Protein AF-A0A7Z7N588-F1 (afdb_monomer)

Secondary structure (DSSP, 8-state):
--------------------S--HHHHHHHHHHHHHHHHHHHHHHHTTTT--HHHHHHHHHHHHHHHHHHHHHHHHHHHHHHHHHS---S-HHHHHHHHHHHHHHHHHHHHHHHHHHHHHHHH---HHHHHHHHHHHHHHHHHHHHHHSEE-TTS-EE---

pLDDT: mean 78.63, std 20.34, range [32.97, 96.94]

Organism: NCBI:txid1777142

Mean predicted aligned error: 10.15 Å

Solvent-accessible surface area (backbone atoms only — not comparable to full-atom values): 9331 Å² total; per-residue (Å²): 142,80,86,88,79,85,87,71,76,88,72,77,73,74,73,78,69,61,62,63,62,59,56,62,68,58,54,55,47,50,54,51,49,53,53,50,52,53,54,50,49,55,52,48,62,76,37,65,92,74,62,52,72,65,46,52,50,46,48,55,53,44,51,53,39,52,51,51,42,49,50,46,51,52,53,51,49,54,51,52,50,54,56,40,70,47,90,68,90,60,64,64,69,57,56,51,50,52,51,51,51,49,26,51,56,46,23,53,54,32,50,51,38,51,53,51,46,54,54,46,45,72,71,37,77,54,66,70,59,37,56,53,49,51,54,49,52,54,52,52,47,52,52,31,52,56,43,55,24,51,52,41,87,82,78,53,72,49,80,79,128

Foldseek 3Di:
DDDDDDPDDPPPPPVPQPLQFDLVVLVVLLVVLVVLVVVLVVVVVVCVVPDDPQLVVLVVVLVVLSVLLSVLSVVLSVLSVVVSPDPDPDDPVVVVVVSQVSLVVSLVSLVVSLVSLVVSLVRRPDPVSSVSSVVSSVSSVVSSQVSNFDGGPVRDTDHDD

Structure (mmCIF, N/CA/C/O backbone):
data_AF-A0A7Z7N588-F1
#
_entry.id   AF-A0A7Z7N588-F1
#
loop_
_atom_site.group_PDB
_atom_site.id
_atom_site.type_symbol
_atom_site.label_atom_id
_atom_site.label_alt_id
_atom_site.label_comp_id
_atom_site.label_asym_id
_atom_site.label_entity_id
_atom_site.label_seq_id
_atom_site.pdbx_PDB_ins_code
_atom_site.Cartn_x
_atom_site.Cartn_y
_atom_site.Cartn_z
_atom_site.occupancy
_atom_site.B_iso_or_equiv
_atom_site.auth_seq_id
_atom_site.auth_comp_id
_atom_site.auth_asym_id
_atom_site.auth_atom_id
_atom_site.pdbx_PDB_model_num
ATOM 1 N N . MET A 1 1 ? 11.880 14.451 66.969 1.00 37.47 1 MET A N 1
ATOM 2 C CA . MET A 1 1 ? 12.564 13.918 65.763 1.00 37.47 1 MET A CA 1
ATOM 3 C C . MET A 1 1 ? 12.244 12.426 65.714 1.00 37.47 1 MET A C 1
ATOM 5 O O . MET A 1 1 ? 12.555 11.777 66.693 1.00 37.47 1 MET A O 1
ATOM 9 N N . LYS A 1 2 ? 11.552 11.801 64.755 1.00 34.88 2 LYS A N 1
ATOM 10 C CA . LYS A 1 2 ? 11.178 12.054 63.348 1.00 34.88 2 LYS A CA 1
ATOM 11 C C . LYS A 1 2 ? 9.708 11.590 63.182 1.00 34.88 2 LYS A C 1
ATOM 13 O O . LYS A 1 2 ? 9.342 10.570 63.745 1.00 34.88 2 LYS A O 1
ATOM 18 N N . ILE A 1 3 ? 8.786 12.465 62.782 1.00 33.94 3 ILE A N 1
ATOM 19 C CA . ILE A 1 3 ? 8.133 12.559 61.456 1.00 33.94 3 ILE A CA 1
ATOM 20 C C . ILE A 1 3 ? 7.595 11.226 60.894 1.00 33.94 3 ILE A C 1
ATOM 22 O O . ILE A 1 3 ? 8.341 10.303 60.588 1.00 33.94 3 ILE A O 1
ATOM 26 N N . LYS A 1 4 ? 6.262 11.227 60.755 1.00 41.50 4 LYS A N 1
ATOM 27 C CA . LYS A 1 4 ? 5.333 10.273 60.137 1.00 41.50 4 LYS A CA 1
ATOM 28 C C . LYS A 1 4 ? 5.733 9.892 58.709 1.00 41.50 4 LYS A C 1
ATOM 30 O O . LYS A 1 4 ? 6.059 10.795 57.948 1.00 41.50 4 LYS A O 1
ATOM 35 N N . THR A 1 5 ? 5.464 8.655 58.285 1.00 37.94 5 THR A N 1
ATOM 36 C CA . THR A 1 5 ? 4.656 8.422 57.069 1.00 37.94 5 THR A CA 1
ATOM 37 C C . THR A 1 5 ? 4.062 7.013 57.081 1.00 37.94 5 THR A C 1
ATOM 39 O O . THR A 1 5 ? 4.772 6.016 57.016 1.00 37.94 5 THR A O 1
ATOM 42 N N . VAL A 1 6 ? 2.736 6.950 57.182 1.00 42.62 6 VAL A N 1
ATOM 43 C CA . VAL A 1 6 ? 1.929 5.787 56.809 1.00 42.62 6 VAL A CA 1
ATOM 44 C C . VAL A 1 6 ? 1.949 5.751 55.282 1.00 42.62 6 VAL A C 1
ATOM 46 O O . VAL A 1 6 ? 1.362 6.628 54.652 1.00 42.62 6 VAL A O 1
ATOM 49 N N . ALA A 1 7 ? 2.659 4.796 54.682 1.00 39.31 7 ALA A N 1
ATOM 50 C CA . ALA A 1 7 ? 2.566 4.540 53.248 1.00 39.31 7 ALA A CA 1
ATOM 51 C C . ALA A 1 7 ? 1.304 3.705 53.002 1.00 39.31 7 ALA A C 1
ATOM 53 O O . ALA A 1 7 ? 1.305 2.477 53.052 1.00 39.31 7 ALA A O 1
ATOM 54 N N . ALA A 1 8 ? 0.202 4.434 52.862 1.00 35.84 8 ALA A N 1
ATOM 55 C CA . ALA A 1 8 ? -1.095 3.938 52.463 1.00 35.84 8 ALA A CA 1
ATOM 56 C C . ALA A 1 8 ? -1.070 3.434 51.012 1.00 35.84 8 ALA A C 1
ATOM 58 O O . ALA A 1 8 ? -0.384 3.997 50.164 1.00 35.84 8 ALA A O 1
ATOM 59 N N . PHE A 1 9 ? -1.902 2.419 50.763 1.00 32.97 9 PHE A N 1
ATOM 60 C CA . PHE A 1 9 ? -2.479 2.069 49.467 1.00 32.97 9 PHE A CA 1
ATOM 61 C C . PHE A 1 9 ? -1.483 1.830 48.319 1.00 32.97 9 PHE A C 1
ATOM 63 O O . PHE A 1 9 ? -1.244 2.679 47.465 1.00 32.97 9 PHE A O 1
ATOM 70 N N . LEU A 1 10 ? -1.038 0.575 48.208 1.00 33.84 10 LEU A N 1
ATOM 71 C CA . LEU A 1 10 ? -0.858 -0.046 46.896 1.00 33.84 10 LEU A CA 1
ATOM 72 C C . LEU A 1 10 ? -2.228 -0.055 46.209 1.00 33.84 10 LEU A C 1
ATOM 74 O O . LEU A 1 10 ? -2.996 -1.010 46.325 1.00 33.84 10 LEU A O 1
ATOM 78 N N . VAL A 1 11 ? -2.558 1.041 45.527 1.00 38.09 11 VAL A N 1
ATOM 79 C CA . VAL A 1 11 ? -3.576 1.008 44.487 1.00 38.09 11 VAL A CA 1
ATOM 80 C C . VAL A 1 11 ? -2.997 0.109 43.403 1.00 38.09 11 VAL A C 1
ATOM 82 O O . VAL A 1 11 ? -2.183 0.529 42.584 1.00 38.09 11 VAL A O 1
ATOM 85 N N . PHE A 1 12 ? -3.388 -1.163 43.438 1.00 37.91 12 PHE A N 1
ATOM 86 C CA . PHE A 1 12 ? -3.448 -1.982 42.242 1.00 37.91 12 PHE A CA 1
ATOM 87 C C . PHE A 1 12 ? -4.405 -1.257 41.291 1.00 37.91 12 PHE A C 1
ATOM 89 O O . PHE A 1 12 ? -5.603 -1.534 41.256 1.00 37.91 12 PHE A O 1
ATOM 96 N N . PHE A 1 13 ? -3.882 -0.306 40.519 1.00 37.19 13 PHE A N 1
ATOM 97 C CA . PHE A 1 13 ? -4.475 0.024 39.238 1.00 37.19 13 PHE A CA 1
ATOM 98 C C . PHE A 1 13 ? -4.254 -1.222 38.388 1.00 37.19 13 PHE A C 1
ATOM 100 O O . PHE A 1 13 ? -3.276 -1.351 37.657 1.00 37.19 13 PHE A O 1
ATOM 107 N N . SER A 1 14 ? -5.152 -2.192 38.557 1.00 35.47 14 SER A N 1
ATOM 108 C CA . SER A 1 14 ? -5.503 -3.080 37.468 1.00 35.47 14 SER A CA 1
ATOM 109 C C . SER A 1 14 ? -6.022 -2.148 36.386 1.00 35.47 14 SER A C 1
ATOM 111 O O . SER A 1 14 ? -7.181 -1.741 36.374 1.00 35.47 14 SER A O 1
ATOM 113 N N . THR A 1 15 ? -5.105 -1.697 35.538 1.00 37.25 15 THR A N 1
ATOM 114 C CA . THR A 1 15 ? -5.449 -1.052 34.294 1.00 37.25 15 THR A CA 1
ATOM 115 C C . THR A 1 15 ? -6.177 -2.127 33.500 1.00 37.25 15 THR A C 1
ATOM 117 O O . THR A 1 15 ? -5.592 -2.929 32.775 1.00 37.25 15 THR A O 1
ATOM 120 N N . ASN A 1 16 ? -7.495 -2.187 33.678 1.00 37.50 16 ASN A N 1
ATOM 121 C CA . ASN A 1 16 ? -8.391 -2.726 32.676 1.00 37.50 16 ASN A CA 1
ATOM 122 C C . ASN A 1 16 ? -8.282 -1.771 31.484 1.00 37.50 16 ASN A C 1
ATOM 124 O O . ASN A 1 16 ? -9.172 -0.969 31.230 1.00 37.50 16 ASN A O 1
ATOM 128 N N . VAL A 1 17 ? -7.128 -1.793 30.810 1.00 43.56 17 VAL A N 1
ATOM 129 C CA . VAL A 1 17 ? -6.934 -1.123 29.537 1.00 43.56 17 VAL A CA 1
ATOM 130 C C . VAL A 1 17 ? -7.880 -1.853 28.606 1.00 43.56 17 VAL A C 1
ATOM 132 O O . VAL A 1 17 ? -7.658 -3.011 28.240 1.00 43.56 17 VAL A O 1
ATOM 135 N N . PHE A 1 18 ? -8.982 -1.193 28.280 1.00 48.31 18 PHE A N 1
ATOM 136 C CA . PHE A 1 18 ? -9.883 -1.575 27.211 1.00 48.31 18 PHE A CA 1
ATOM 137 C C . PHE A 1 18 ? -9.157 -1.394 25.868 1.00 48.31 18 PHE A C 1
ATOM 139 O O . PHE A 1 18 ? -9.549 -0.587 25.040 1.00 48.31 18 PHE A O 1
ATOM 146 N N . ALA A 1 19 ? -8.074 -2.144 25.644 1.00 53.53 19 ALA A N 1
ATOM 147 C CA . ALA A 1 19 ? -7.505 -2.319 24.319 1.00 53.53 19 ALA A CA 1
ATOM 148 C C . ALA A 1 19 ? -8.464 -3.238 23.553 1.00 53.53 19 ALA A C 1
ATOM 150 O O . ALA A 1 19 ? -8.337 -4.466 23.572 1.00 53.53 19 ALA A O 1
ATOM 151 N N . GLU A 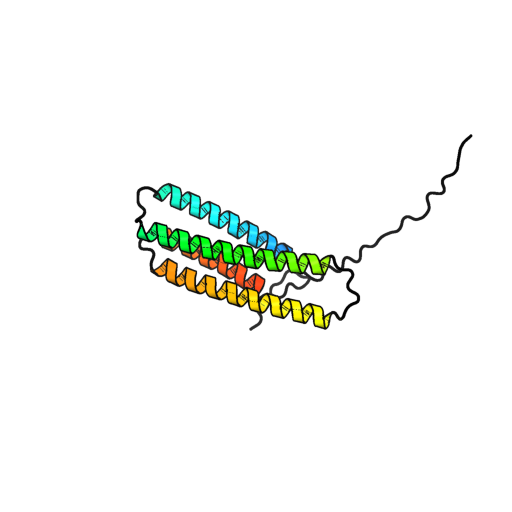1 20 ? -9.518 -2.643 22.996 1.00 67.62 20 GLU A N 1
ATOM 152 C CA . GLU A 1 20 ? -10.488 -3.340 22.152 1.00 67.62 20 GLU A CA 1
ATOM 153 C C . GLU A 1 20 ? -9.887 -3.620 20.768 1.00 67.62 20 GLU A C 1
ATOM 155 O O . GLU A 1 20 ? -10.216 -4.632 20.150 1.00 67.62 20 GLU A O 1
ATOM 160 N N . TYR A 1 21 ? -8.928 -2.792 20.335 1.00 72.75 21 TYR A N 1
ATOM 161 C CA . TYR A 1 21 ? -8.269 -2.911 19.039 1.00 72.75 21 TYR A CA 1
ATOM 162 C C . TYR A 1 21 ? -6.808 -3.340 19.165 1.00 72.75 21 TYR A C 1
ATOM 164 O O . TYR A 1 21 ? -5.990 -2.630 19.759 1.00 72.75 21 TYR A O 1
ATOM 172 N N . ASP A 1 22 ? -6.474 -4.474 18.546 1.00 78.56 22 ASP A N 1
ATOM 173 C CA . ASP A 1 22 ? -5.089 -4.884 18.319 1.00 78.56 22 ASP A CA 1
ATOM 174 C C . ASP A 1 22 ? -4.499 -4.108 17.132 1.00 78.56 22 ASP A C 1
ATOM 176 O O . ASP A 1 22 ? -4.863 -4.327 15.979 1.00 78.56 22 ASP A O 1
ATOM 180 N N . ILE A 1 23 ? -3.597 -3.174 17.431 1.00 85.00 23 ILE A N 1
ATOM 181 C CA . ILE A 1 23 ? -2.917 -2.321 16.443 1.00 85.00 23 ILE A CA 1
ATOM 182 C C . ILE A 1 23 ? -1.579 -2.900 15.973 1.00 85.00 23 ILE A C 1
ATOM 184 O O . ILE A 1 23 ? -0.945 -2.336 15.082 1.00 85.00 23 ILE A O 1
ATOM 188 N N . LYS A 1 24 ? -1.113 -4.003 16.574 1.00 86.94 24 LYS A N 1
ATOM 189 C CA . LYS A 1 24 ? 0.192 -4.588 16.254 1.00 86.94 24 LYS A CA 1
ATOM 190 C C . LYS A 1 24 ? 0.316 -4.967 14.768 1.00 86.94 24 LYS A C 1
ATOM 192 O O . LYS A 1 24 ? 1.329 -4.588 14.182 1.00 86.94 24 LYS A O 1
ATOM 197 N N . PRO A 1 25 ? -0.687 -5.599 14.124 1.00 87.62 25 PRO A N 1
ATOM 198 C CA . PRO A 1 25 ? -0.571 -5.953 12.711 1.00 87.62 25 PRO A CA 1
ATOM 199 C C . PRO A 1 25 ? -0.450 -4.732 11.786 1.00 87.62 25 PRO A C 1
ATOM 201 O O . PRO A 1 25 ? 0.255 -4.803 10.786 1.00 87.62 25 PRO A O 1
ATOM 204 N N . LEU A 1 26 ? -1.088 -3.600 12.123 1.00 87.56 26 LEU A N 1
ATOM 205 C CA . LEU A 1 26 ? -0.948 -2.354 11.353 1.00 87.56 26 LEU A CA 1
ATOM 206 C C . LEU A 1 26 ? 0.488 -1.828 11.413 1.00 87.56 26 LEU A C 1
ATOM 208 O O . LEU A 1 26 ? 1.066 -1.511 10.380 1.00 87.56 26 LEU A O 1
ATOM 212 N N . ARG A 1 27 ? 1.087 -1.792 12.608 1.00 89.75 27 ARG A N 1
ATOM 213 C CA . ARG A 1 27 ? 2.475 -1.339 12.796 1.00 89.75 27 ARG A CA 1
ATOM 214 C C . ARG A 1 27 ? 3.483 -2.221 12.078 1.00 89.75 27 ARG A C 1
ATOM 216 O O . ARG A 1 27 ? 4.401 -1.714 11.443 1.00 89.75 27 ARG A O 1
ATOM 223 N N . GLU A 1 28 ? 3.316 -3.536 12.197 1.00 91.75 28 GLU A N 1
ATOM 224 C CA . GLU A 1 28 ? 4.166 -4.497 11.493 1.00 91.75 28 GLU A CA 1
ATOM 225 C C . GLU A 1 28 ? 4.048 -4.306 9.980 1.00 91.75 28 GLU A C 1
ATOM 227 O O . GLU A 1 28 ? 5.059 -4.322 9.281 1.00 91.75 28 GLU A O 1
ATOM 232 N N . GLN A 1 29 ? 2.841 -4.042 9.477 1.00 91.88 29 GLN A N 1
ATOM 233 C CA . GLN A 1 29 ? 2.633 -3.805 8.057 1.00 91.88 29 GLN A CA 1
ATOM 234 C C . GLN A 1 29 ? 3.213 -2.473 7.562 1.00 91.88 29 GLN A C 1
ATOM 236 O O . GLN A 1 29 ? 3.796 -2.451 6.480 1.00 91.88 29 GLN A O 1
ATOM 241 N N . ILE A 1 30 ? 3.114 -1.391 8.340 1.00 90.19 30 ILE A N 1
ATOM 242 C CA . ILE A 1 30 ? 3.777 -0.113 8.029 1.00 90.19 30 ILE A CA 1
ATOM 243 C C . ILE A 1 30 ? 5.290 -0.338 7.893 1.00 90.19 30 ILE A C 1
ATOM 245 O O . ILE A 1 30 ? 5.869 -0.033 6.855 1.00 90.19 30 ILE A O 1
ATOM 249 N N . ALA A 1 31 ? 5.912 -0.999 8.875 1.00 91.06 31 ALA A N 1
ATOM 250 C CA . ALA A 1 31 ? 7.342 -1.308 8.825 1.00 91.06 31 ALA A CA 1
ATOM 251 C C . ALA A 1 31 ? 7.722 -2.207 7.629 1.00 91.06 31 ALA A C 1
ATOM 253 O O . ALA A 1 31 ? 8.777 -2.027 7.014 1.00 91.06 31 ALA A O 1
ATOM 254 N N . ASN A 1 32 ? 6.863 -3.170 7.271 1.00 91.25 32 ASN A N 1
ATOM 255 C CA . ASN A 1 32 ? 7.059 -4.008 6.088 1.00 91.25 32 ASN A CA 1
ATOM 256 C C . ASN A 1 32 ? 6.979 -3.196 4.788 1.00 91.25 32 ASN A C 1
ATOM 258 O O . ASN A 1 32 ? 7.751 -3.461 3.863 1.00 91.25 32 ASN A O 1
ATOM 262 N N . MET A 1 33 ? 6.067 -2.224 4.692 1.00 89.75 33 MET A N 1
ATOM 263 C CA . MET A 1 33 ? 5.992 -1.312 3.548 1.00 89.75 33 MET A CA 1
ATOM 264 C C . MET A 1 33 ? 7.251 -0.455 3.439 1.00 89.75 33 MET A C 1
ATOM 266 O O . MET A 1 33 ? 7.873 -0.460 2.378 1.00 89.75 33 MET A O 1
ATOM 270 N N . ASP A 1 34 ? 7.704 0.165 4.527 1.00 89.69 34 ASP A N 1
ATOM 271 C CA . ASP A 1 34 ? 8.923 0.987 4.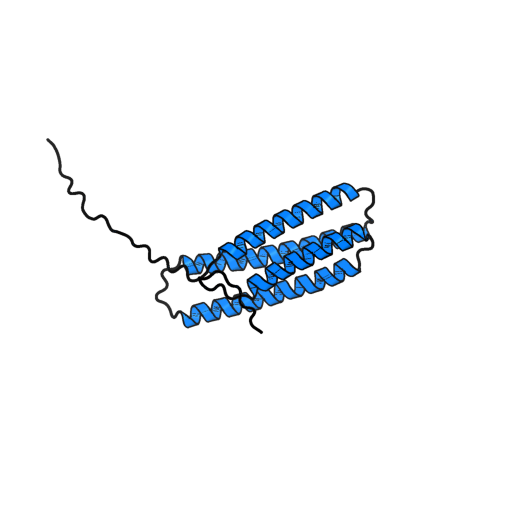536 1.00 89.69 34 ASP A CA 1
ATOM 272 C C . ASP A 1 34 ? 10.159 0.200 4.088 1.00 89.69 34 ASP A C 1
ATOM 274 O O . ASP A 1 34 ? 10.971 0.659 3.273 1.00 89.69 34 ASP A O 1
ATOM 278 N N . SER A 1 35 ? 10.298 -1.030 4.591 1.00 90.62 35 SER A N 1
ATOM 279 C CA . SER A 1 35 ? 11.394 -1.925 4.219 1.00 90.62 35 SER A CA 1
ATOM 280 C C . SER A 1 35 ? 11.343 -2.303 2.737 1.00 90.62 35 SER A C 1
ATOM 282 O O . SER A 1 35 ? 12.374 -2.317 2.048 1.00 90.62 35 SER A O 1
ATOM 284 N N . ALA A 1 36 ? 10.145 -2.574 2.220 1.00 88.38 36 ALA A N 1
ATOM 285 C CA . ALA A 1 36 ? 9.956 -2.911 0.821 1.00 88.38 36 ALA A CA 1
ATOM 286 C C . ALA A 1 36 ? 10.240 -1.704 -0.089 1.00 88.38 36 ALA A C 1
ATOM 288 O O . ALA A 1 36 ? 10.942 -1.868 -1.089 1.00 88.38 36 ALA A O 1
ATOM 289 N N . ILE A 1 37 ? 9.774 -0.503 0.268 1.00 88.19 37 ILE A N 1
ATOM 290 C CA . ILE A 1 37 ? 10.055 0.754 -0.446 1.00 88.19 37 ILE A CA 1
ATOM 291 C C . ILE A 1 37 ? 11.562 1.009 -0.491 1.00 88.19 37 ILE A C 1
ATOM 293 O O . ILE A 1 37 ? 12.125 1.249 -1.559 1.00 88.19 37 ILE A O 1
ATOM 297 N N . THR A 1 38 ? 12.238 0.873 0.652 1.00 90.50 38 THR A N 1
ATOM 298 C CA . THR A 1 38 ? 13.698 1.022 0.751 1.00 90.50 38 THR A CA 1
ATOM 299 C C . THR A 1 38 ? 14.422 0.051 -0.183 1.00 90.50 38 THR A C 1
ATOM 301 O O . THR A 1 38 ? 15.324 0.448 -0.922 1.00 90.50 38 THR A O 1
ATOM 304 N N . SER A 1 39 ? 14.000 -1.216 -0.199 1.00 88.88 39 SER A N 1
ATOM 305 C CA . SER A 1 39 ? 14.600 -2.247 -1.053 1.00 88.88 39 SER A CA 1
ATOM 306 C C . SER A 1 39 ? 14.407 -1.954 -2.544 1.00 88.88 39 SER A C 1
ATOM 308 O O . SER A 1 39 ? 15.343 -2.122 -3.328 1.00 88.88 39 SER A O 1
ATOM 310 N N . ARG A 1 40 ? 13.221 -1.474 -2.946 1.00 88.12 40 ARG A N 1
ATOM 311 C CA . ARG A 1 40 ? 12.962 -1.065 -4.334 1.00 88.12 40 ARG A CA 1
ATOM 312 C C . ARG A 1 40 ? 13.796 0.155 -4.716 1.00 88.12 40 ARG A C 1
ATOM 314 O O . ARG A 1 40 ? 14.373 0.169 -5.798 1.00 88.12 40 ARG A O 1
ATOM 321 N N . ASN A 1 41 ? 13.884 1.165 -3.855 1.00 87.56 41 ASN A N 1
ATOM 322 C CA . ASN A 1 41 ? 14.661 2.368 -4.156 1.00 87.56 41 ASN A CA 1
ATOM 323 C C . ASN A 1 41 ? 16.144 2.033 -4.363 1.00 87.56 41 ASN A C 1
ATOM 325 O O . ASN A 1 41 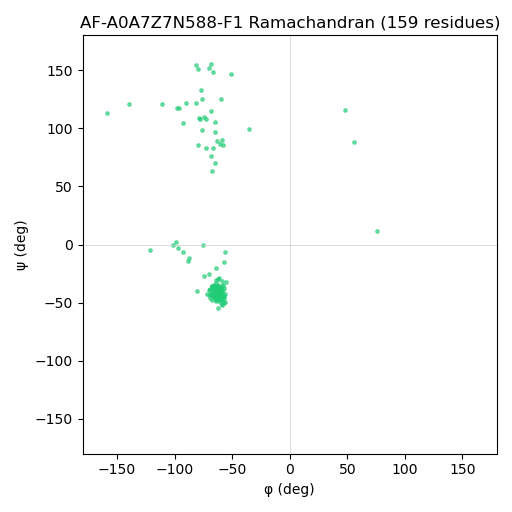? 16.725 2.469 -5.349 1.00 87.56 41 ASN A O 1
ATOM 329 N N . ALA A 1 42 ? 16.714 1.143 -3.545 1.00 89.38 42 ALA A N 1
ATOM 330 C CA . ALA A 1 42 ? 18.075 0.648 -3.760 1.00 89.38 42 ALA A CA 1
ATOM 331 C C . ALA A 1 42 ? 18.244 -0.082 -5.111 1.00 89.38 42 ALA A C 1
ATOM 333 O O . ALA A 1 42 ? 19.267 0.069 -5.781 1.00 89.38 42 ALA A O 1
ATOM 334 N N . LEU A 1 43 ? 17.238 -0.857 -5.538 1.00 88.00 43 LEU A N 1
ATOM 335 C CA . LEU A 1 43 ? 17.224 -1.479 -6.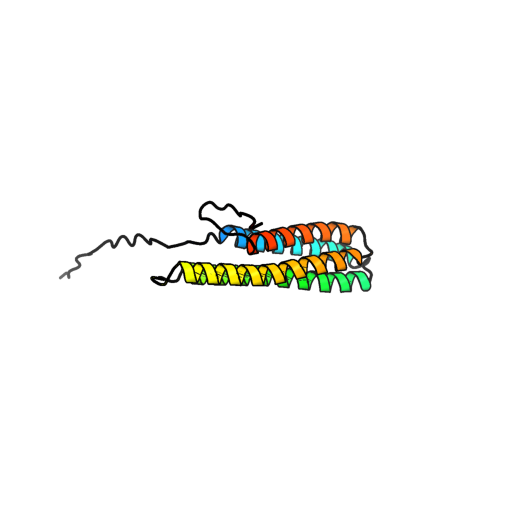866 1.00 88.00 43 LEU A CA 1
ATOM 336 C C . LEU A 1 43 ? 17.189 -0.421 -7.981 1.00 88.00 43 LEU A C 1
ATOM 338 O O . LEU A 1 43 ? 17.950 -0.530 -8.940 1.00 88.00 43 LEU A O 1
ATOM 342 N N . ILE A 1 44 ? 16.326 0.592 -7.862 1.00 85.88 44 ILE A N 1
ATOM 343 C CA . ILE A 1 44 ? 16.178 1.678 -8.844 1.00 85.88 44 ILE A CA 1
ATOM 344 C C . ILE A 1 44 ? 17.468 2.496 -8.952 1.00 85.88 44 ILE A C 1
ATOM 346 O O . ILE A 1 44 ? 17.908 2.781 -10.065 1.00 85.88 44 ILE A O 1
ATOM 350 N N . ASP A 1 45 ? 18.116 2.806 -7.830 1.00 87.88 45 ASP A N 1
ATOM 351 C CA . ASP A 1 45 ? 19.393 3.524 -7.806 1.00 87.88 45 ASP A CA 1
ATOM 352 C C . ASP A 1 45 ? 20.485 2.744 -8.549 1.00 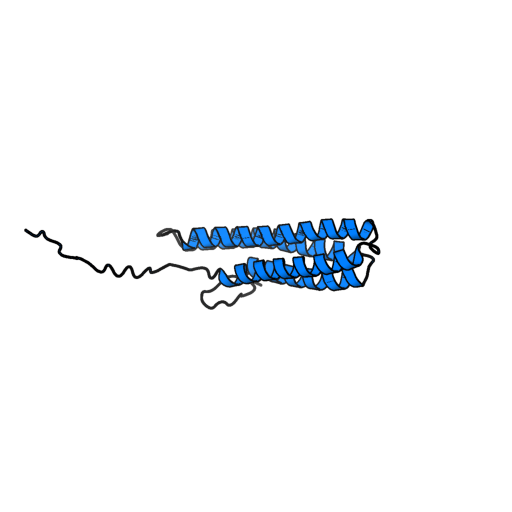87.88 45 ASP A C 1
ATOM 354 O O . ASP A 1 45 ? 21.243 3.319 -9.335 1.00 87.88 45 ASP A O 1
ATOM 358 N N . GLY A 1 46 ? 20.511 1.416 -8.392 1.00 86.88 46 GLY A N 1
ATOM 359 C CA . GLY A 1 46 ? 21.389 0.527 -9.160 1.00 86.88 46 GLY A CA 1
ATOM 360 C C . GLY A 1 46 ? 21.099 0.508 -10.667 1.00 86.88 46 GLY A C 1
ATOM 361 O O . GLY A 1 46 ? 21.969 0.147 -11.458 1.00 86.88 46 GLY A O 1
ATOM 362 N N . LEU A 1 47 ? 19.900 0.929 -11.077 1.00 84.44 47 LEU A N 1
ATOM 363 C CA . LEU A 1 47 ? 19.462 1.024 -12.471 1.00 84.44 47 LEU A CA 1
ATOM 364 C C . LEU A 1 47 ? 19.511 2.458 -13.025 1.00 84.44 47 LEU A C 1
ATOM 366 O O . LEU A 1 47 ? 19.196 2.643 -14.203 1.00 84.44 47 LEU A O 1
ATOM 370 N N . SER A 1 48 ? 19.922 3.455 -12.231 1.00 73.88 48 SER A N 1
ATOM 371 C CA . SER A 1 48 ? 19.799 4.900 -12.514 1.00 73.88 48 SER A CA 1
ATOM 372 C C . SER A 1 48 ? 20.448 5.396 -13.822 1.00 73.88 48 SER A C 1
ATOM 374 O O . SER A 1 48 ? 20.098 6.468 -14.304 1.00 73.88 48 SER A O 1
ATOM 376 N N . GLY A 1 49 ? 21.318 4.610 -14.467 1.00 74.69 49 GLY A N 1
ATOM 377 C CA . GLY A 1 49 ? 21.873 4.898 -15.804 1.00 74.69 49 GLY A CA 1
ATOM 378 C C . GLY A 1 49 ? 21.168 4.209 -16.983 1.00 74.69 49 GLY A C 1
ATOM 379 O O . GLY A 1 49 ? 21.552 4.407 -18.132 1.00 74.69 49 GLY A O 1
ATOM 380 N N . THR A 1 50 ? 20.170 3.370 -16.710 1.00 81.06 50 THR A N 1
ATOM 381 C CA . THR A 1 50 ? 19.451 2.539 -17.698 1.00 81.06 50 THR A CA 1
ATOM 382 C C . THR A 1 50 ? 17.948 2.808 -17.730 1.00 81.06 50 THR A C 1
ATOM 384 O O . THR A 1 50 ? 17.240 2.248 -18.566 1.00 81.06 50 THR A O 1
ATOM 387 N N . LEU A 1 51 ? 17.456 3.659 -16.825 1.00 87.56 51 LEU A N 1
ATOM 388 C CA . LEU A 1 51 ? 16.054 4.040 -16.771 1.00 87.56 51 LEU A CA 1
ATOM 389 C C . LEU A 1 51 ? 15.712 5.056 -17.857 1.00 87.56 51 LEU A C 1
ATOM 391 O O . LEU A 1 51 ? 16.390 6.070 -18.022 1.00 87.56 51 LEU A O 1
ATOM 395 N N . SER A 1 52 ? 14.607 4.809 -18.555 1.00 90.00 52 SER A N 1
ATOM 396 C CA . SER A 1 52 ? 13.996 5.834 -19.390 1.00 90.00 52 SER A CA 1
ATOM 397 C C . SER A 1 52 ? 13.385 6.925 -18.503 1.00 90.00 52 SER A C 1
ATOM 399 O O . SER A 1 52 ? 12.944 6.674 -17.378 1.00 90.00 52 SER A O 1
ATOM 401 N N . ALA A 1 53 ? 13.318 8.154 -19.022 1.00 90.00 53 ALA A N 1
ATOM 402 C CA . ALA A 1 53 ? 12.617 9.245 -18.340 1.00 90.00 53 ALA A CA 1
ATOM 403 C C . ALA A 1 53 ? 11.133 8.904 -18.093 1.00 90.00 53 ALA A C 1
ATOM 405 O O . ALA A 1 53 ? 10.558 9.310 -17.087 1.00 90.00 53 ALA A O 1
ATOM 406 N N . HIS A 1 54 ? 10.534 8.118 -18.993 1.00 92.38 54 HIS A N 1
ATOM 407 C CA . HIS A 1 54 ? 9.172 7.603 -18.862 1.00 92.38 54 HIS A CA 1
ATOM 408 C C . HIS A 1 54 ? 9.017 6.686 -17.641 1.00 92.38 54 HIS A C 1
ATOM 410 O O . HIS A 1 54 ? 8.206 6.981 -16.764 1.00 92.38 54 HIS A O 1
ATOM 416 N N . ASP A 1 55 ? 9.848 5.645 -17.520 1.00 91.88 55 ASP A N 1
ATOM 417 C CA . ASP A 1 55 ? 9.809 4.728 -16.373 1.00 91.88 55 ASP A CA 1
ATOM 418 C C . ASP A 1 55 ? 10.116 5.462 -15.057 1.00 91.88 55 ASP A C 1
ATOM 420 O O . ASP A 1 55 ? 9.505 5.176 -14.029 1.00 91.88 55 ASP A O 1
ATOM 424 N N . SER A 1 56 ? 11.008 6.459 -15.084 1.00 90.00 56 SER A N 1
ATOM 425 C CA . SER A 1 56 ? 11.315 7.284 -13.910 1.00 90.00 56 SER A CA 1
ATOM 426 C C . SER A 1 56 ? 10.106 8.098 -13.438 1.00 90.00 56 SER A C 1
ATOM 428 O O . SER A 1 56 ? 9.866 8.203 -12.234 1.00 90.00 56 SER A O 1
ATOM 430 N N . ASN A 1 57 ? 9.332 8.669 -14.364 1.00 92.50 57 ASN A N 1
ATOM 431 C CA . ASN A 1 57 ? 8.119 9.412 -14.023 1.00 92.50 57 ASN A CA 1
ATOM 432 C C . ASN A 1 57 ? 7.048 8.481 -13.448 1.00 92.50 57 ASN A C 1
ATOM 434 O O . ASN A 1 57 ? 6.465 8.789 -12.409 1.00 92.50 57 ASN A O 1
ATOM 438 N N . LEU A 1 58 ? 6.841 7.315 -14.068 1.00 94.12 58 LEU A N 1
ATOM 439 C CA . LEU A 1 58 ? 5.897 6.313 -13.571 1.00 94.12 58 LEU A CA 1
ATOM 440 C C . LEU A 1 58 ? 6.274 5.807 -12.175 1.00 94.12 58 LEU A C 1
ATOM 442 O O . LEU A 1 58 ? 5.395 5.602 -11.345 1.00 94.12 58 LEU A O 1
ATOM 446 N N . LEU A 1 59 ? 7.565 5.661 -11.878 1.00 91.69 59 LEU A N 1
ATOM 447 C CA . LEU A 1 59 ? 8.038 5.319 -10.536 1.00 91.69 59 LEU A CA 1
ATOM 448 C C . LEU A 1 59 ? 7.759 6.413 -9.504 1.00 91.69 59 LEU A C 1
ATOM 450 O O . LEU A 1 59 ? 7.379 6.104 -8.379 1.00 91.69 59 LEU A O 1
ATOM 454 N N . SER A 1 60 ? 7.905 7.687 -9.868 1.00 90.00 60 SER A N 1
ATOM 455 C CA . SER A 1 60 ? 7.538 8.795 -8.978 1.00 90.00 60 SER A CA 1
ATOM 456 C C . SER A 1 60 ? 6.036 8.798 -8.668 1.00 90.00 60 SER A C 1
ATOM 458 O O . SER A 1 60 ? 5.632 8.959 -7.512 1.00 90.00 60 SER A O 1
ATOM 460 N N . THR A 1 61 ? 5.208 8.539 -9.682 1.00 92.56 61 THR A N 1
ATOM 461 C CA . THR A 1 61 ? 3.767 8.329 -9.513 1.00 92.56 61 THR A CA 1
ATOM 462 C C . THR A 1 61 ? 3.488 7.131 -8.603 1.00 92.56 61 THR A C 1
ATOM 464 O O . THR A 1 61 ? 2.725 7.253 -7.647 1.00 92.56 61 THR A O 1
ATOM 467 N N . PHE A 1 62 ? 4.181 6.012 -8.816 1.00 93.06 62 PHE A N 1
ATOM 468 C CA . PHE A 1 62 ? 4.054 4.809 -7.997 1.00 93.06 62 PHE A CA 1
ATOM 469 C C . PHE A 1 62 ? 4.382 5.060 -6.516 1.00 93.06 62 PHE A C 1
ATOM 471 O O . PHE A 1 62 ? 3.614 4.664 -5.641 1.00 93.06 62 PHE A O 1
ATOM 478 N N . ASN A 1 63 ? 5.465 5.790 -6.231 1.00 90.69 63 ASN A N 1
ATOM 479 C CA . ASN A 1 63 ? 5.841 6.178 -4.868 1.00 90.69 63 ASN A CA 1
ATOM 480 C C . ASN A 1 63 ? 4.739 6.997 -4.178 1.00 90.69 63 ASN A C 1
ATOM 482 O O . ASN A 1 63 ? 4.527 6.871 -2.975 1.00 90.69 63 ASN A O 1
ATOM 486 N N . SER A 1 64 ? 4.025 7.837 -4.933 1.00 92.44 64 SER A N 1
ATOM 487 C CA . SER A 1 64 ? 2.936 8.656 -4.388 1.00 92.44 64 SER A CA 1
ATOM 488 C C . SER A 1 64 ? 1.757 7.796 -3.924 1.00 92.44 64 SER A C 1
ATOM 490 O O . SER A 1 64 ? 1.137 8.099 -2.904 1.00 92.44 64 SER A O 1
ATOM 492 N N . TYR A 1 65 ? 1.473 6.698 -4.628 1.00 95.00 65 TYR A N 1
ATOM 493 C CA . TYR A 1 65 ? 0.438 5.742 -4.230 1.00 95.00 65 TYR A CA 1
ATOM 494 C C . TYR A 1 65 ? 0.818 4.988 -2.959 1.00 95.00 65 TYR A C 1
ATOM 496 O O . TYR A 1 65 ? -0.003 4.855 -2.054 1.00 95.00 65 TYR A O 1
ATOM 504 N N . GLU A 1 66 ? 2.072 4.555 -2.846 1.00 92.12 66 GLU A N 1
ATOM 505 C CA . GLU A 1 66 ? 2.563 3.883 -1.640 1.00 92.12 66 GLU A CA 1
ATOM 506 C C . GLU A 1 66 ? 2.491 4.788 -0.412 1.00 92.12 66 GLU A C 1
ATOM 508 O O . GLU A 1 66 ? 1.952 4.374 0.613 1.00 92.12 66 GLU A O 1
ATOM 513 N N . LEU A 1 67 ? 2.934 6.041 -0.543 1.00 91.06 67 LEU A N 1
ATOM 514 C CA . LEU A 1 67 ? 2.824 7.045 0.518 1.00 91.06 67 LEU A CA 1
ATOM 515 C C . LEU A 1 67 ? 1.364 7.302 0.911 1.00 91.06 67 LEU A C 1
ATOM 517 O O . LEU A 1 67 ? 1.050 7.456 2.090 1.00 91.06 67 LEU A O 1
ATOM 521 N N . SER A 1 68 ? 0.446 7.327 -0.059 1.00 93.88 68 SER A N 1
ATOM 522 C CA . SER A 1 68 ? -0.985 7.470 0.226 1.00 93.88 68 SER A CA 1
ATOM 523 C C . SER A 1 68 ? -1.532 6.287 1.033 1.00 93.88 68 SER A C 1
ATOM 525 O O . SER A 1 68 ? -2.343 6.492 1.942 1.00 93.88 68 SER A O 1
ATOM 527 N N . ILE A 1 69 ? -1.091 5.063 0.739 1.00 93.62 69 ILE A N 1
ATOM 528 C CA . ILE A 1 69 ? -1.494 3.854 1.469 1.00 93.62 69 ILE A CA 1
ATOM 529 C C . ILE A 1 69 ? -0.894 3.842 2.878 1.00 93.62 69 ILE A C 1
ATOM 531 O O . ILE A 1 69 ? -1.608 3.568 3.843 1.00 93.62 69 ILE A O 1
ATOM 535 N N . GLU A 1 70 ? 0.381 4.195 3.019 1.00 91.44 70 GLU A N 1
ATOM 536 C CA . GLU A 1 70 ? 1.049 4.332 4.315 1.00 91.44 70 GLU A CA 1
ATOM 537 C C . GLU A 1 70 ? 0.335 5.367 5.199 1.00 91.44 70 GLU A C 1
ATOM 539 O O . GLU A 1 70 ? -0.026 5.071 6.340 1.00 91.44 70 GLU A O 1
ATOM 544 N N . PHE A 1 71 ? 0.005 6.539 4.642 1.00 89.69 71 PHE A N 1
ATOM 545 C CA . PHE A 1 71 ? -0.772 7.568 5.336 1.00 89.69 71 PHE A CA 1
ATOM 546 C C . PHE A 1 71 ? -2.147 7.055 5.782 1.00 89.69 71 PHE A C 1
ATOM 548 O O . PHE A 1 71 ? -2.583 7.312 6.903 1.00 89.69 71 PHE A O 1
ATOM 555 N N . THR A 1 72 ? -2.821 6.292 4.922 1.00 93.25 72 THR A N 1
ATOM 556 C CA . THR A 1 72 ? -4.122 5.678 5.218 1.00 93.25 72 THR A CA 1
ATOM 557 C C . THR A 1 72 ? -4.019 4.706 6.403 1.00 93.25 72 THR A C 1
ATOM 559 O O . THR A 1 72 ? -4.863 4.738 7.303 1.00 93.25 72 THR A O 1
ATOM 562 N N . MET A 1 73 ? -2.964 3.885 6.459 1.00 92.12 73 MET A N 1
ATOM 563 C CA . MET A 1 73 ? -2.697 3.006 7.605 1.00 92.12 73 MET A CA 1
ATOM 564 C C . MET A 1 73 ? -2.377 3.791 8.880 1.00 92.12 73 MET A C 1
ATOM 566 O O . MET A 1 73 ? -2.933 3.483 9.934 1.00 92.12 73 MET A O 1
ATOM 570 N N . GLY A 1 74 ? -1.527 4.817 8.792 1.00 89.88 74 GLY A N 1
ATOM 571 C CA . GLY A 1 74 ? -1.151 5.649 9.938 1.00 89.88 74 GLY A CA 1
ATOM 572 C C . GLY A 1 74 ? -2.331 6.435 10.518 1.00 89.88 74 GLY A C 1
ATOM 573 O O . GLY A 1 74 ? -2.454 6.573 11.740 1.00 89.88 74 GLY A O 1
ATOM 574 N N . ALA A 1 75 ? -3.250 6.896 9.664 1.00 90.50 75 ALA A N 1
ATOM 575 C CA . ALA A 1 75 ? -4.495 7.531 10.087 1.00 90.50 75 ALA A CA 1
ATOM 576 C C . ALA A 1 75 ? -5.385 6.555 10.872 1.00 90.50 75 ALA A C 1
ATOM 578 O O . ALA A 1 75 ? -5.874 6.900 11.952 1.00 90.50 75 ALA A O 1
ATOM 579 N N . LEU A 1 76 ? -5.542 5.321 10.375 1.00 91.00 76 LEU A N 1
ATOM 580 C CA . LEU A 1 76 ? -6.284 4.277 11.081 1.00 91.00 76 LEU A CA 1
ATOM 581 C C . LEU A 1 76 ? -5.624 3.926 12.420 1.00 91.00 76 LEU A C 1
ATOM 583 O O . LEU A 1 76 ? -6.312 3.866 13.436 1.00 91.00 76 LEU A O 1
ATOM 587 N N . GLU A 1 77 ? -4.305 3.724 12.450 1.00 89.38 77 GLU A N 1
ATOM 588 C CA . GLU A 1 77 ? -3.570 3.437 13.686 1.00 89.38 77 GLU A CA 1
ATOM 589 C C . GLU A 1 77 ? -3.789 4.538 14.733 1.00 89.38 77 GLU A C 1
ATOM 591 O O . GLU A 1 77 ? -4.154 4.249 15.874 1.00 89.38 77 GLU A O 1
ATOM 596 N N . SER A 1 78 ? -3.625 5.801 14.330 1.00 88.12 78 SER A N 1
ATOM 597 C CA . SER A 1 78 ? -3.808 6.965 15.201 1.00 88.12 78 SER A CA 1
ATOM 598 C C . SER A 1 78 ? -5.222 7.024 15.773 1.00 88.12 78 SER A C 1
ATOM 600 O O . SER A 1 78 ? -5.400 7.249 16.971 1.00 88.12 78 SER A O 1
ATOM 602 N N . PHE A 1 79 ? -6.235 6.768 14.943 1.00 87.56 79 PHE A N 1
ATOM 603 C CA . PHE A 1 79 ? -7.623 6.738 15.387 1.00 87.56 79 PHE A CA 1
ATOM 604 C C . PHE A 1 79 ? -7.885 5.618 16.404 1.00 87.56 79 PHE A C 1
ATOM 606 O O . PHE A 1 79 ? -8.459 5.866 17.464 1.00 87.56 79 PHE A O 1
ATOM 613 N N . LEU A 1 80 ? -7.404 4.400 16.137 1.00 85.88 80 LEU A N 1
ATOM 614 C CA . LEU A 1 80 ? -7.564 3.264 17.053 1.00 85.88 80 LEU A CA 1
ATOM 615 C C . LEU A 1 80 ? -6.808 3.470 18.375 1.00 85.88 80 LEU A C 1
ATOM 617 O O . LEU A 1 80 ? -7.299 3.071 19.430 1.00 85.88 80 LEU A O 1
ATOM 621 N N . LEU A 1 81 ? -5.644 4.125 18.344 1.00 84.44 81 LEU A N 1
ATOM 622 C CA . LEU A 1 81 ? -4.898 4.518 19.542 1.00 84.44 81 LEU A CA 1
ATOM 623 C C . LEU A 1 81 ? -5.669 5.518 20.404 1.00 84.44 81 LEU A C 1
ATOM 625 O O . LEU A 1 81 ? -5.735 5.348 21.621 1.00 84.44 81 LEU A O 1
ATOM 629 N N . ILE A 1 82 ? -6.258 6.546 19.786 1.00 83.19 82 ILE A N 1
ATOM 630 C CA . ILE A 1 82 ? -7.090 7.529 20.492 1.00 83.19 82 ILE A CA 1
ATOM 631 C C . ILE A 1 82 ? -8.259 6.822 21.182 1.00 83.19 82 ILE A C 1
ATOM 633 O O . ILE A 1 82 ? -8.527 7.095 22.350 1.00 83.19 82 ILE A O 1
ATOM 637 N N . LEU A 1 83 ? -8.908 5.878 20.496 1.00 79.62 83 LEU A N 1
ATOM 638 C CA . LEU A 1 83 ? -10.008 5.102 21.066 1.00 79.62 83 LEU A CA 1
ATOM 639 C C . LEU A 1 83 ? -9.562 4.188 22.213 1.00 79.62 83 LEU A C 1
ATOM 641 O O . LEU A 1 83 ? -10.213 4.181 23.252 1.00 79.62 83 LEU A O 1
ATOM 645 N N . ASN A 1 84 ? -8.444 3.469 22.066 1.00 77.75 84 ASN A N 1
ATOM 646 C CA . ASN A 1 84 ? -7.899 2.600 23.118 1.00 77.75 84 ASN A CA 1
ATOM 647 C C . ASN A 1 84 ? -7.498 3.381 24.388 1.00 77.75 84 ASN A C 1
ATOM 649 O O . ASN A 1 84 ? -7.535 2.827 25.485 1.00 77.75 84 ASN A O 1
ATOM 653 N N . ASN A 1 85 ? -7.097 4.649 24.243 1.00 74.31 85 ASN A N 1
ATOM 654 C CA . ASN A 1 85 ? -6.694 5.515 25.356 1.00 74.31 85 ASN A CA 1
ATOM 655 C C . ASN A 1 85 ? -7.859 6.288 25.984 1.00 74.31 85 ASN A C 1
ATOM 657 O O . ASN A 1 85 ? -7.696 6.875 27.054 1.00 74.31 85 ASN A O 1
ATOM 661 N N . ALA A 1 86 ? -9.013 6.339 25.325 1.00 70.19 86 ALA A N 1
ATOM 662 C CA . ALA A 1 86 ? -10.168 7.034 25.853 1.00 70.19 86 ALA A CA 1
ATOM 663 C C . ALA A 1 86 ? -10.892 6.138 26.876 1.00 70.19 86 ALA A C 1
ATOM 665 O O . ALA A 1 86 ? -11.353 5.049 26.542 1.00 70.19 86 ALA A O 1
ATOM 666 N N . GLU A 1 87 ? -11.044 6.606 28.120 1.00 57.84 87 GLU A N 1
ATOM 667 C CA . GLU A 1 87 ? -11.962 6.014 29.108 1.00 57.84 87 GLU A CA 1
ATOM 668 C C . GLU A 1 87 ? -13.414 6.262 28.657 1.00 57.84 87 GLU A C 1
ATOM 670 O O . GLU A 1 87 ? -14.089 7.181 29.117 1.00 57.84 87 GLU A O 1
ATOM 675 N N . GLN A 1 88 ? -13.893 5.514 27.663 1.00 58.53 88 GLN A N 1
ATOM 676 C CA . GLN A 1 88 ? -15.228 5.727 27.104 1.00 58.53 88 GLN A CA 1
ATOM 677 C C . GLN A 1 88 ? -16.257 4.836 27.810 1.00 58.53 88 GLN A C 1
ATOM 679 O O . GLN A 1 88 ? -16.384 3.648 27.522 1.00 58.53 88 GLN A O 1
ATOM 684 N N . GLU A 1 89 ? -17.064 5.454 28.676 1.00 53.50 89 GLU A N 1
ATOM 685 C CA . GLU A 1 89 ? -18.390 4.957 29.086 1.00 53.50 89 GLU A CA 1
ATOM 686 C C . GLU A 1 89 ? -19.464 5.159 27.991 1.00 53.50 89 GLU A C 1
ATOM 688 O O . GLU A 1 89 ? -20.632 4.817 28.185 1.00 53.50 89 GLU A O 1
ATOM 693 N N . LYS A 1 90 ? -19.116 5.736 26.829 1.00 58.44 90 LYS A N 1
ATOM 694 C CA . LYS A 1 90 ? -20.085 5.996 25.754 1.00 58.44 90 LYS A CA 1
ATOM 695 C C . LYS A 1 90 ? -20.382 4.752 24.923 1.00 58.44 90 LYS A C 1
ATOM 697 O O . LYS A 1 90 ? -19.552 3.866 24.759 1.00 58.44 90 LYS A O 1
ATOM 702 N N . ASN A 1 91 ? -21.607 4.749 24.395 1.00 71.38 91 ASN A N 1
ATOM 703 C CA . ASN A 1 91 ? -22.237 3.717 23.577 1.00 71.38 91 ASN A CA 1
ATOM 704 C C . ASN A 1 91 ? -21.248 3.005 22.630 1.00 71.38 91 ASN A C 1
ATOM 706 O O . ASN A 1 91 ? -20.923 3.519 21.559 1.00 71.38 91 ASN A O 1
ATOM 710 N N . LYS A 1 92 ? -20.789 1.814 23.036 1.00 71.69 92 LYS A N 1
ATOM 711 C CA . LYS A 1 92 ? -19.811 0.999 22.298 1.00 71.69 92 LYS A CA 1
ATOM 712 C C . LYS A 1 92 ? -20.249 0.712 20.865 1.00 71.69 92 LYS A C 1
ATOM 714 O O . LYS A 1 92 ? -19.409 0.662 19.972 1.00 71.69 92 LYS A O 1
ATOM 719 N N . ASP A 1 93 ? -21.556 0.592 20.639 1.00 77.12 93 ASP A N 1
ATOM 720 C CA . ASP A 1 93 ? -22.108 0.339 19.310 1.00 77.12 93 ASP A CA 1
ATOM 721 C C . ASP A 1 93 ? -21.893 1.531 18.369 1.00 77.12 93 ASP A C 1
ATOM 723 O O . ASP A 1 93 ? -21.597 1.335 17.192 1.00 77.12 93 ASP A O 1
ATOM 727 N N . LEU A 1 94 ? -21.964 2.763 18.887 1.00 78.88 94 LEU A N 1
ATOM 728 C CA . LEU A 1 94 ? -21.692 3.969 18.101 1.00 78.88 94 LEU A CA 1
ATOM 729 C C . LEU A 1 94 ? -20.207 4.065 17.729 1.00 78.88 94 LEU A C 1
ATOM 731 O O . LEU A 1 94 ? -19.888 4.289 16.567 1.00 78.88 94 LEU A O 1
ATOM 735 N N . ILE A 1 95 ? -19.306 3.832 18.691 1.00 80.31 95 ILE A N 1
ATOM 736 C CA . ILE A 1 95 ? -17.852 3.848 18.445 1.00 80.31 95 ILE A CA 1
ATOM 737 C C . ILE A 1 95 ? -17.482 2.795 17.401 1.00 80.31 95 ILE A C 1
ATOM 739 O O . ILE A 1 95 ? -16.720 3.064 16.474 1.00 80.31 95 ILE A O 1
ATOM 743 N N . LYS A 1 96 ? -18.044 1.591 17.526 1.00 79.50 96 LYS A N 1
ATOM 744 C CA . LYS A 1 96 ? -17.824 0.522 16.558 1.00 79.50 96 LYS A CA 1
ATOM 745 C C . LYS A 1 96 ? -18.298 0.923 15.157 1.00 79.50 96 LYS A C 1
ATOM 747 O O . LYS A 1 96 ? -17.559 0.708 14.200 1.00 79.50 96 LYS A O 1
ATOM 752 N N . ALA A 1 97 ? -19.480 1.530 15.041 1.00 82.69 97 ALA A N 1
ATOM 753 C CA . ALA A 1 97 ? -20.004 2.002 13.761 1.00 82.69 97 ALA A CA 1
ATOM 754 C C . ALA A 1 97 ? -19.116 3.094 13.130 1.00 82.69 97 ALA A C 1
ATOM 756 O O . ALA A 1 97 ? -18.828 3.032 11.937 1.00 82.69 97 ALA A O 1
ATOM 757 N N . GLU A 1 98 ? -18.620 4.051 13.922 1.00 84.75 98 GLU A N 1
ATOM 758 C CA . GLU A 1 98 ? -17.693 5.092 13.447 1.00 84.75 98 GLU A CA 1
ATOM 759 C C . GLU A 1 98 ? -16.361 4.498 12.960 1.00 84.75 98 GLU A C 1
ATOM 761 O O . GLU A 1 98 ? -15.841 4.891 11.913 1.00 84.75 98 GLU A O 1
ATOM 766 N N . VAL A 1 99 ? -15.828 3.504 13.677 1.00 85.00 99 VAL A N 1
ATOM 767 C CA . VAL A 1 99 ? -14.620 2.771 13.269 1.00 85.00 99 VAL A CA 1
ATOM 768 C C . VAL A 1 99 ? -14.842 2.018 11.962 1.00 85.00 99 VAL A C 1
ATOM 770 O O . VAL A 1 99 ? -13.985 2.065 11.079 1.00 85.00 99 VAL A O 1
ATOM 773 N N . GLU A 1 100 ? -15.970 1.326 11.815 1.00 86.25 100 GLU A N 1
ATOM 774 C CA . GLU A 1 100 ? -16.314 0.609 10.584 1.00 86.25 100 GLU A CA 1
ATOM 775 C C . GLU A 1 100 ? -16.474 1.571 9.396 1.00 86.25 100 GLU A C 1
ATOM 777 O O . GLU A 1 100 ? -15.935 1.307 8.320 1.00 86.25 100 GLU A O 1
ATOM 782 N N . GLN A 1 101 ? -17.111 2.729 9.596 1.00 88.44 101 GLN A N 1
ATOM 783 C CA . GLN A 1 101 ? -17.246 3.757 8.562 1.00 88.44 101 GLN A CA 1
ATOM 784 C C . GLN A 1 101 ? -15.890 4.343 8.137 1.00 88.44 101 GLN A C 1
ATOM 786 O O . GLN A 1 101 ? -15.630 4.511 6.939 1.00 88.44 101 GLN A O 1
ATOM 791 N N . MET A 1 102 ? -15.011 4.636 9.101 1.00 89.75 102 MET A N 1
ATOM 792 C CA . MET A 1 102 ? -13.664 5.126 8.809 1.00 89.75 102 MET A CA 1
ATOM 793 C C . MET A 1 102 ? -12.860 4.081 8.033 1.00 89.75 102 MET A C 1
ATOM 795 O O . MET A 1 102 ? -12.274 4.406 7.002 1.00 89.75 102 MET A O 1
ATOM 799 N N . ARG A 1 103 ? -12.878 2.817 8.478 1.00 90.00 103 ARG A N 1
ATOM 800 C CA . ARG A 1 103 ? -12.223 1.707 7.773 1.00 90.00 103 ARG A CA 1
ATOM 801 C C . ARG A 1 103 ? -12.724 1.561 6.345 1.00 90.00 103 ARG A C 1
ATOM 803 O O . ARG A 1 103 ? -11.901 1.409 5.453 1.00 90.00 103 ARG A O 1
ATOM 810 N N . SER A 1 104 ? -14.036 1.648 6.120 1.00 90.25 104 SER A N 1
ATOM 811 C CA . SER A 1 104 ? -14.609 1.583 4.771 1.00 90.25 104 SER A CA 1
ATOM 812 C C . SER A 1 104 ? -14.051 2.690 3.878 1.00 90.25 104 SER A C 1
ATOM 814 O O . SER A 1 104 ? -13.514 2.404 2.814 1.00 90.25 104 SER A O 1
ATOM 816 N N . SER A 1 105 ? -14.092 3.941 4.346 1.00 92.38 105 SER A N 1
ATOM 817 C CA . SER A 1 105 ? -13.589 5.094 3.581 1.00 92.38 105 SER A CA 1
ATOM 818 C C . SER A 1 105 ? -12.100 4.955 3.243 1.00 92.38 105 SER A C 1
ATOM 820 O O . SER A 1 105 ? -11.676 5.192 2.115 1.00 92.38 105 SER A O 1
ATOM 822 N N . LEU A 1 106 ? -11.297 4.536 4.223 1.00 94.00 106 LEU A N 1
ATOM 823 C CA . LEU A 1 106 ? -9.864 4.314 4.051 1.00 94.00 106 LEU A CA 1
ATOM 824 C C . LEU A 1 106 ? -9.576 3.121 3.121 1.00 94.00 106 LEU A C 1
ATOM 826 O O . LEU A 1 106 ? -8.643 3.177 2.321 1.00 94.00 106 LEU A O 1
ATOM 830 N N . ALA A 1 107 ? -10.385 2.061 3.177 1.00 90.56 107 ALA A N 1
ATOM 831 C CA . ALA A 1 107 ? -10.256 0.901 2.300 1.00 90.56 107 ALA A CA 1
ATOM 832 C C . ALA A 1 107 ? -10.577 1.245 0.839 1.00 90.56 107 ALA A C 1
ATOM 834 O O . ALA A 1 107 ? -9.909 0.721 -0.053 1.00 90.56 107 ALA A O 1
ATOM 835 N N . ASP A 1 108 ? -11.542 2.132 0.588 1.00 91.50 108 ASP A N 1
ATOM 836 C CA . ASP A 1 108 ? -11.879 2.601 -0.762 1.00 91.50 108 ASP A CA 1
ATOM 837 C C . ASP A 1 108 ? -10.748 3.449 -1.360 1.00 91.50 108 ASP A C 1
ATOM 839 O O . ASP A 1 108 ? -10.354 3.249 -2.515 1.00 91.50 108 ASP A O 1
ATOM 843 N N . ILE A 1 109 ? -10.159 4.341 -0.552 1.00 93.19 109 ILE A N 1
ATOM 844 C CA . ILE A 1 109 ? -8.965 5.106 -0.937 1.00 93.19 109 ILE A CA 1
ATOM 845 C C . ILE A 1 109 ? -7.828 4.139 -1.277 1.00 93.19 109 ILE A C 1
ATOM 847 O O . ILE A 1 109 ? -7.270 4.212 -2.370 1.00 93.19 109 ILE A O 1
ATOM 851 N N . CYS A 1 110 ? -7.532 3.194 -0.382 1.00 94.06 110 CYS A N 1
ATOM 852 C CA . CYS A 1 110 ? -6.466 2.211 -0.565 1.00 94.06 110 CYS A CA 1
ATOM 853 C C . CYS A 1 110 ? -6.689 1.346 -1.817 1.00 94.06 110 CYS A C 1
ATOM 855 O O . CYS A 1 110 ? -5.786 1.181 -2.632 1.00 94.06 110 CYS A O 1
ATOM 857 N N . GLY A 1 111 ? -7.912 0.847 -2.023 1.00 91.12 111 GLY A N 1
ATOM 858 C CA . GLY A 1 111 ? -8.273 0.049 -3.194 1.00 91.12 111 GLY A CA 1
ATOM 859 C C . GLY A 1 111 ? -8.129 0.817 -4.509 1.00 91.12 111 GLY A C 1
ATOM 860 O O . GLY A 1 111 ? -7.662 0.252 -5.497 1.00 91.12 111 GLY A O 1
ATOM 861 N N . THR A 1 112 ? -8.453 2.112 -4.508 1.00 94.81 112 THR A N 1
ATOM 862 C CA . THR A 1 112 ? -8.222 2.991 -5.663 1.00 94.81 112 THR A CA 1
ATOM 863 C C . THR A 1 112 ? -6.729 3.115 -5.965 1.00 94.81 112 THR A C 1
ATOM 865 O O . THR A 1 112 ? -6.329 2.951 -7.114 1.00 94.81 112 THR A O 1
ATOM 868 N N . GLN A 1 113 ? -5.886 3.305 -4.942 1.00 96.19 113 GLN A N 1
ATOM 869 C CA . GLN A 1 113 ? -4.432 3.356 -5.136 1.00 96.19 113 GLN A CA 1
ATOM 870 C C . GLN A 1 113 ? -3.885 2.047 -5.723 1.00 96.19 113 GLN A C 1
ATOM 872 O O . GLN A 1 113 ? -3.073 2.085 -6.640 1.00 96.19 113 GLN A O 1
ATOM 877 N N . ILE A 1 114 ? -4.374 0.885 -5.277 1.00 95.50 114 ILE A N 1
ATOM 878 C CA . ILE A 1 114 ? -3.976 -0.417 -5.843 1.00 95.50 114 ILE A CA 1
ATOM 879 C C . ILE A 1 114 ? -4.308 -0.524 -7.331 1.00 95.50 114 ILE A C 1
ATOM 881 O O . ILE A 1 114 ? -3.495 -1.024 -8.114 1.00 95.50 114 ILE A O 1
ATOM 885 N N . LEU A 1 115 ? -5.489 -0.056 -7.737 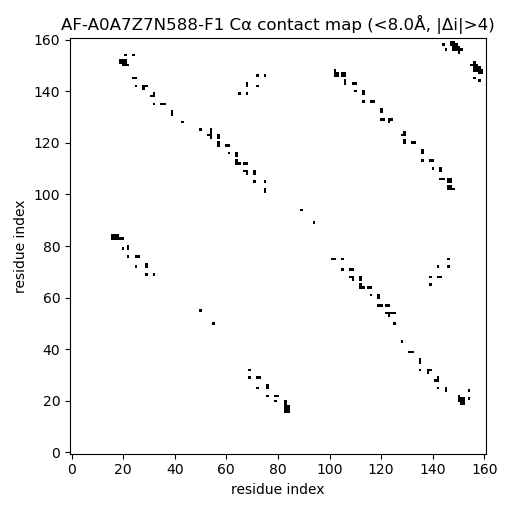1.00 95.12 115 LEU A N 1
ATOM 886 C CA . LEU A 1 115 ? -5.875 -0.052 -9.145 1.00 95.12 115 LEU A CA 1
ATOM 887 C C . LEU A 1 115 ? -4.916 0.815 -9.974 1.00 95.12 115 LEU A C 1
ATOM 889 O O . LEU A 1 115 ? -4.400 0.357 -10.995 1.00 95.12 115 LEU A O 1
ATOM 893 N N . GLU A 1 116 ? -4.621 2.025 -9.503 1.00 96.94 116 GLU A N 1
ATOM 894 C CA . GLU A 1 116 ? -3.687 2.946 -10.160 1.00 96.94 116 GLU A CA 1
ATOM 895 C C . GLU A 1 116 ? -2.250 2.398 -10.198 1.00 96.94 116 GLU A C 1
ATOM 897 O O . GLU A 1 116 ? -1.542 2.543 -11.200 1.00 96.94 116 GLU A O 1
ATOM 902 N N . MET A 1 117 ? -1.825 1.676 -9.158 1.00 96.56 117 MET A N 1
ATOM 903 C CA . MET A 1 117 ? -0.544 0.967 -9.136 1.00 96.56 117 MET A CA 1
ATOM 904 C C . MET A 1 117 ? -0.487 -0.131 -10.209 1.00 96.56 117 MET A C 1
ATOM 906 O O . MET A 1 117 ? 0.534 -0.268 -10.889 1.00 96.56 117 MET A O 1
ATOM 910 N N . HIS A 1 118 ? -1.570 -0.889 -10.418 1.00 96.81 118 HIS A N 1
ATOM 911 C CA . HIS A 1 118 ? -1.647 -1.883 -11.496 1.00 96.81 118 HIS A CA 1
ATOM 912 C C . HIS A 1 118 ? -1.585 -1.242 -12.889 1.00 96.81 118 HIS A C 1
ATOM 914 O O . HIS A 1 118 ? -0.864 -1.748 -13.756 1.00 96.81 118 HIS A O 1
ATOM 920 N N . VAL A 1 119 ? -2.300 -0.133 -13.101 1.00 96.62 119 VAL A N 1
ATOM 921 C CA . VAL A 1 119 ? -2.262 0.632 -14.360 1.00 96.62 119 VAL A CA 1
ATOM 922 C C . VAL A 1 119 ? -0.847 1.148 -14.624 1.00 96.62 119 VAL A C 1
ATOM 924 O O . VAL A 1 119 ? -0.279 0.894 -15.688 1.00 96.62 119 VAL A O 1
ATOM 927 N N . THR A 1 120 ? -0.236 1.782 -13.624 1.00 95.81 120 THR A N 1
ATOM 928 C CA . THR A 1 120 ? 1.128 2.327 -13.690 1.00 95.81 120 THR A CA 1
ATOM 929 C C . THR A 1 120 ? 2.153 1.243 -13.992 1.00 95.81 120 THR A C 1
ATOM 931 O O . THR A 1 120 ? 2.981 1.402 -14.887 1.00 95.81 120 THR A O 1
ATOM 934 N N . ARG A 1 121 ? 2.056 0.085 -13.327 1.00 95.75 121 ARG A N 1
ATOM 935 C CA . ARG A 1 121 ? 2.896 -1.079 -13.628 1.00 95.75 121 ARG A CA 1
ATOM 936 C C . ARG A 1 121 ? 2.783 -1.505 -15.093 1.00 95.75 121 ARG A C 1
ATOM 938 O O . ARG A 1 121 ? 3.792 -1.864 -15.698 1.00 95.75 121 ARG A O 1
ATOM 945 N N . GLY A 1 122 ? 1.570 -1.521 -15.645 1.00 95.31 122 GLY A N 1
ATOM 946 C CA . GLY A 1 122 ? 1.326 -1.900 -17.039 1.00 95.31 122 GLY A CA 1
ATOM 947 C C . GLY A 1 122 ? 2.031 -0.987 -18.044 1.00 95.31 122 GLY A C 1
ATOM 948 O O . GLY A 1 122 ? 2.415 -1.453 -19.116 1.00 95.31 122 GLY A O 1
ATOM 949 N N . ALA A 1 123 ? 2.246 0.277 -17.675 1.00 95.62 123 ALA A N 1
ATOM 950 C CA . ALA A 1 123 ? 2.908 1.284 -18.497 1.00 95.62 123 ALA A CA 1
ATOM 951 C C . ALA A 1 123 ? 4.443 1.312 -18.356 1.00 95.62 123 ALA A C 1
ATOM 953 O O . ALA A 1 123 ? 5.096 1.970 -19.164 1.00 95.62 123 ALA A O 1
ATOM 954 N N . ILE A 1 124 ? 5.016 0.612 -17.367 1.00 94.69 124 ILE A N 1
ATOM 955 C CA . ILE A 1 124 ? 6.472 0.518 -17.174 1.00 94.69 124 ILE A CA 1
ATOM 956 C C . ILE A 1 124 ? 7.071 -0.446 -18.186 1.00 94.69 124 ILE A C 1
ATOM 958 O O . ILE A 1 124 ? 6.686 -1.618 -18.248 1.00 94.69 124 ILE A O 1
ATOM 962 N N . GLU A 1 125 ? 8.059 0.017 -18.940 1.00 93.56 125 GLU A N 1
ATOM 963 C CA . GLU A 1 125 ? 8.688 -0.732 -20.027 1.00 93.56 125 GLU A CA 1
ATOM 964 C C . GLU A 1 125 ? 9.728 -1.726 -19.500 1.00 93.56 125 GLU A C 1
ATOM 966 O O . GLU A 1 125 ? 9.778 -2.877 -19.948 1.00 93.56 125 GLU A O 1
ATOM 971 N N . ASN A 1 126 ? 10.516 -1.325 -18.500 1.00 92.19 126 ASN A N 1
ATOM 972 C CA . ASN A 1 126 ? 11.551 -2.170 -17.924 1.00 92.19 126 ASN A CA 1
ATOM 973 C C . ASN A 1 126 ? 10.963 -3.368 -17.149 1.00 92.19 126 ASN A C 1
ATOM 975 O O . ASN A 1 126 ? 10.341 -3.235 -16.093 1.00 92.19 126 ASN A O 1
ATOM 979 N N . ALA A 1 127 ? 11.222 -4.581 -17.647 1.00 91.88 127 ALA A N 1
ATOM 980 C CA . ALA A 1 127 ? 10.689 -5.820 -17.078 1.00 91.88 127 ALA A CA 1
ATOM 981 C C . ALA A 1 127 ? 11.187 -6.125 -15.652 1.00 91.88 127 ALA A C 1
ATOM 983 O O . ALA A 1 127 ? 10.454 -6.734 -14.868 1.00 91.88 127 ALA A O 1
ATOM 984 N N . VAL A 1 128 ? 12.410 -5.709 -15.301 1.00 90.94 128 VAL A N 1
ATOM 985 C CA . VAL A 1 128 ? 12.962 -5.891 -13.948 1.00 90.94 128 VAL A CA 1
ATOM 986 C C . VAL A 1 128 ? 12.185 -5.027 -12.960 1.00 90.94 128 VAL A C 1
ATOM 988 O O . VAL A 1 128 ? 11.714 -5.536 -11.943 1.00 90.94 128 VAL A O 1
ATOM 991 N N . ILE A 1 129 ? 11.969 -3.756 -13.309 1.00 90.94 129 ILE A N 1
ATOM 992 C CA . ILE A 1 129 ? 11.190 -2.807 -12.505 1.00 90.94 129 ILE A CA 1
ATOM 993 C C . ILE A 1 129 ? 9.745 -3.296 -12.364 1.00 90.94 129 ILE A C 1
ATOM 995 O O . ILE A 1 129 ? 9.220 -3.384 -11.256 1.00 90.94 129 ILE A O 1
ATOM 999 N N . ARG A 1 130 ? 9.124 -3.722 -13.471 1.00 92.88 130 ARG A N 1
ATOM 1000 C CA . ARG A 1 130 ? 7.752 -4.251 -13.486 1.00 92.88 130 ARG A CA 1
ATOM 1001 C C . ARG A 1 130 ? 7.567 -5.463 -12.566 1.00 92.88 130 ARG A C 1
ATOM 1003 O O . ARG A 1 130 ? 6.518 -5.607 -11.934 1.00 92.88 130 ARG A O 1
ATOM 1010 N N . LYS A 1 131 ? 8.562 -6.356 -12.509 1.00 91.69 131 LYS A N 1
ATOM 1011 C CA . LYS A 1 131 ? 8.544 -7.532 -11.626 1.00 91.69 131 LYS A CA 1
ATOM 1012 C C . LYS A 1 131 ? 8.676 -7.140 -10.159 1.00 91.69 131 LYS A C 1
ATOM 1014 O O . LYS A 1 131 ? 8.051 -7.774 -9.315 1.00 91.69 131 LYS A O 1
ATOM 1019 N N . ASP A 1 132 ? 9.499 -6.145 -9.848 1.00 90.81 132 ASP A N 1
ATOM 1020 C CA . ASP A 1 132 ? 9.682 -5.717 -8.465 1.00 90.81 132 ASP A CA 1
ATOM 1021 C C . ASP A 1 132 ? 8.456 -4.969 -7.928 1.00 90.81 132 ASP A C 1
ATOM 1023 O O . ASP A 1 132 ? 7.956 -5.285 -6.852 1.00 90.81 132 ASP A O 1
ATOM 1027 N N . ILE A 1 133 ? 7.880 -4.089 -8.747 1.00 91.75 133 ILE A N 1
ATOM 1028 C CA . ILE A 1 133 ? 6.625 -3.386 -8.461 1.00 91.75 133 ILE A CA 1
ATOM 1029 C C . ILE A 1 133 ? 5.453 -4.337 -8.209 1.00 91.75 133 ILE A C 1
ATOM 1031 O O . ILE A 1 133 ? 4.624 -4.056 -7.351 1.00 91.75 133 ILE A O 1
ATOM 1035 N N . GLU A 1 134 ? 5.382 -5.484 -8.887 1.00 93.25 134 GLU A N 1
ATOM 1036 C CA . GLU A 1 134 ? 4.341 -6.486 -8.609 1.00 93.25 134 GLU A CA 1
ATOM 1037 C C . GLU A 1 134 ? 4.360 -6.943 -7.139 1.00 93.25 134 GLU A C 1
ATOM 1039 O O . GLU A 1 134 ? 3.309 -7.122 -6.525 1.00 93.25 134 GLU A O 1
ATOM 1044 N N . LYS A 1 135 ? 5.551 -7.077 -6.539 1.00 91.06 135 LYS A N 1
ATOM 1045 C CA . LYS A 1 135 ? 5.673 -7.411 -5.112 1.00 91.06 135 LYS A CA 1
ATOM 1046 C C . LYS A 1 135 ? 5.150 -6.278 -4.232 1.00 91.06 135 LYS A C 1
ATOM 1048 O O . LYS A 1 135 ? 4.538 -6.547 -3.204 1.00 91.06 135 LYS A O 1
ATOM 1053 N N . GLN A 1 136 ? 5.373 -5.031 -4.643 1.00 91.56 136 GLN A N 1
ATOM 1054 C CA . GLN A 1 136 ? 4.883 -3.862 -3.914 1.00 91.56 136 GLN A CA 1
ATOM 1055 C C . GLN A 1 136 ? 3.373 -3.738 -3.980 1.00 91.56 136 GLN A C 1
ATOM 1057 O O . GLN A 1 136 ? 2.746 -3.460 -2.966 1.00 91.56 136 GLN A O 1
ATOM 1062 N N . ILE A 1 137 ? 2.774 -4.032 -5.133 1.00 94.62 137 ILE A N 1
ATOM 1063 C CA . ILE A 1 137 ? 1.319 -4.095 -5.263 1.00 94.62 137 ILE A CA 1
ATOM 1064 C C . ILE A 1 137 ? 0.744 -5.157 -4.320 1.00 94.62 137 ILE A C 1
ATOM 1066 O O . ILE A 1 137 ? -0.243 -4.898 -3.639 1.00 94.62 137 ILE A O 1
ATOM 1070 N N . ALA A 1 138 ? 1.380 -6.328 -4.215 1.00 92.00 138 ALA A N 1
ATOM 1071 C CA . ALA A 1 138 ? 0.954 -7.355 -3.266 1.00 92.00 138 ALA A CA 1
ATOM 1072 C C . ALA A 1 138 ? 1.081 -6.894 -1.801 1.00 92.00 138 ALA A C 1
ATOM 1074 O O . ALA A 1 138 ? 0.176 -7.135 -1.002 1.00 92.00 138 ALA A O 1
ATOM 1075 N N . ASN A 1 139 ? 2.171 -6.202 -1.455 1.00 90.88 139 ASN 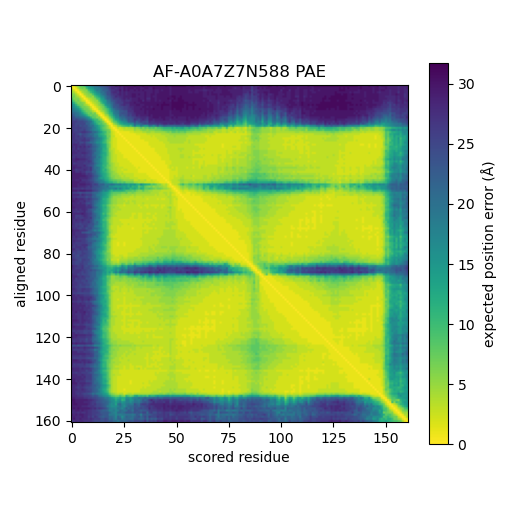A N 1
ATOM 1076 C CA . ASN A 1 139 ? 2.387 -5.650 -0.116 1.00 90.88 139 ASN A CA 1
ATOM 1077 C C . ASN A 1 139 ? 1.336 -4.580 0.232 1.00 90.88 139 ASN A C 1
ATOM 1079 O O . ASN A 1 139 ? 0.669 -4.652 1.260 1.00 90.88 139 ASN A O 1
ATOM 1083 N N . ALA A 1 140 ? 1.109 -3.643 -0.682 1.00 92.38 140 ALA A N 1
ATOM 1084 C CA . ALA A 1 140 ? 0.070 -2.633 -0.577 1.00 92.38 140 ALA A CA 1
ATOM 1085 C C . ALA A 1 140 ? -1.338 -3.264 -0.490 1.00 92.38 140 ALA A C 1
ATOM 1087 O O . ALA A 1 140 ? -2.186 -2.808 0.275 1.00 92.38 140 ALA A O 1
ATOM 1088 N N . GLY A 1 141 ? -1.583 -4.362 -1.212 1.00 92.25 141 GLY A N 1
ATOM 1089 C CA . GLY A 1 141 ? -2.827 -5.126 -1.124 1.00 92.25 141 GLY A CA 1
ATOM 1090 C C . GLY A 1 141 ? -3.061 -5.711 0.271 1.00 92.25 141 GLY A C 1
ATOM 1091 O O . GLY A 1 141 ? -4.174 -5.629 0.790 1.00 92.25 141 GLY A O 1
ATOM 1092 N N . ALA A 1 142 ? -2.012 -6.231 0.917 1.00 91.06 142 ALA A N 1
ATOM 1093 C CA . ALA A 1 142 ? -2.084 -6.692 2.305 1.00 91.06 142 ALA A CA 1
ATOM 1094 C C . ALA A 1 142 ? -2.410 -5.542 3.278 1.00 91.06 142 ALA A C 1
ATOM 1096 O O . ALA A 1 142 ? -3.203 -5.724 4.204 1.00 91.06 142 ALA A O 1
ATOM 1097 N N . SER A 1 143 ? -1.884 -4.342 3.023 1.00 91.81 143 SER A N 1
ATOM 1098 C CA . SER A 1 143 ? -2.234 -3.126 3.767 1.00 91.81 143 SER A CA 1
ATOM 1099 C C . SER A 1 143 ? -3.716 -2.767 3.626 1.00 91.81 143 SER A C 1
ATOM 1101 O O . SER A 1 143 ? -4.391 -2.522 4.628 1.00 91.81 143 SER A O 1
ATOM 1103 N N . CYS A 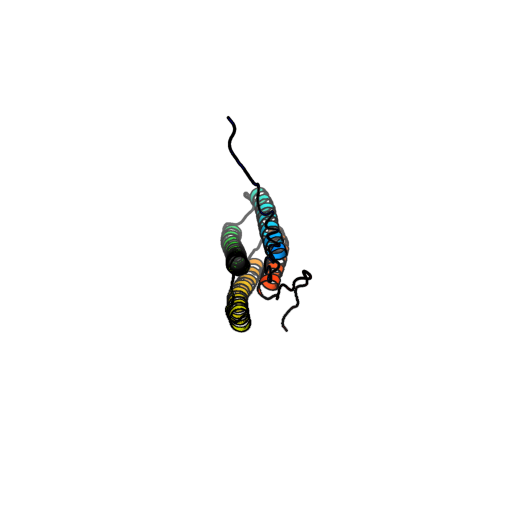1 144 ? -4.268 -2.813 2.409 1.00 91.88 144 CYS A N 1
ATOM 1104 C CA . CYS A 1 144 ? -5.698 -2.569 2.195 1.00 91.88 144 CYS A CA 1
ATOM 1105 C C . CYS A 1 144 ? -6.583 -3.639 2.855 1.00 91.88 144 CYS A C 1
ATOM 1107 O O . CYS A 1 144 ? -7.644 -3.316 3.394 1.00 91.88 144 CYS A O 1
ATOM 1109 N N . ASP A 1 145 ? -6.152 -4.904 2.853 1.00 90.12 145 ASP A N 1
ATOM 1110 C CA . ASP A 1 145 ? -6.848 -5.994 3.545 1.00 90.12 145 ASP A CA 1
ATOM 1111 C C . ASP A 1 145 ? -6.873 -5.776 5.069 1.00 90.12 145 ASP A C 1
ATOM 1113 O O . ASP A 1 145 ? -7.899 -6.026 5.707 1.00 90.12 145 ASP A O 1
ATOM 1117 N N . LEU A 1 146 ? -5.788 -5.254 5.652 1.00 89.69 146 LEU A N 1
ATOM 1118 C CA . LEU A 1 146 ? -5.726 -4.882 7.069 1.00 89.69 146 LEU A CA 1
ATOM 1119 C C . LEU A 1 146 ? -6.643 -3.702 7.405 1.00 89.69 146 LEU A C 1
ATOM 1121 O O . LEU A 1 146 ? -7.323 -3.739 8.429 1.00 89.69 146 LEU A O 1
ATOM 1125 N N . ILE A 1 147 ? -6.711 -2.690 6.537 1.00 89.50 147 ILE A N 1
ATOM 1126 C CA . ILE A 1 147 ? -7.625 -1.548 6.702 1.00 89.50 147 ILE A CA 1
ATOM 1127 C C . ILE A 1 147 ? -9.089 -2.009 6.659 1.00 89.50 147 ILE A C 1
ATOM 1129 O O . ILE A 1 147 ? -9.892 -1.585 7.490 1.00 89.50 147 ILE A O 1
ATOM 1133 N N . ARG A 1 148 ? -9.437 -2.907 5.726 1.00 85.88 148 AR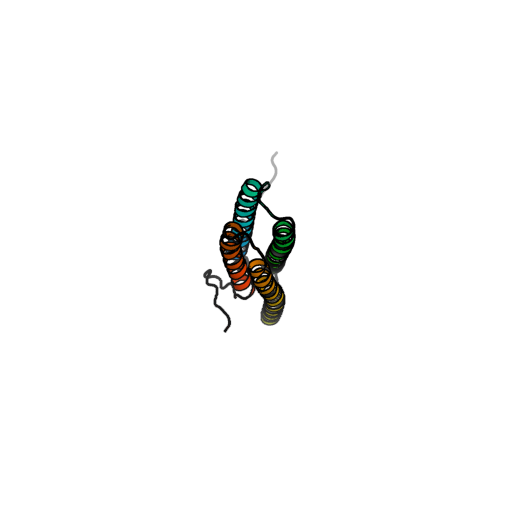G A N 1
ATOM 1134 C CA . ARG A 1 148 ? -10.792 -3.473 5.584 1.00 85.88 148 ARG A CA 1
ATOM 1135 C C . ARG A 1 148 ? -11.161 -4.425 6.731 1.00 85.88 148 ARG A C 1
ATOM 1137 O O . ARG A 1 148 ? -12.339 -4.645 7.008 1.00 85.88 148 ARG A O 1
ATOM 1144 N N . GLY A 1 149 ? -10.162 -5.028 7.368 1.00 75.25 149 GLY A N 1
ATOM 1145 C CA . GLY A 1 149 ? -10.320 -6.037 8.404 1.00 75.25 149 GLY A CA 1
ATOM 1146 C C . GLY A 1 149 ? -10.912 -5.535 9.723 1.00 75.25 149 GLY A C 1
ATOM 1147 O O . GLY A 1 149 ? -10.769 -4.379 10.117 1.00 75.25 149 GLY A O 1
ATOM 1148 N N . THR A 1 150 ? -11.528 -6.453 10.473 1.00 57.22 150 THR A N 1
ATOM 1149 C CA . THR A 1 150 ? -11.810 -6.259 11.905 1.00 57.22 150 THR A CA 1
ATOM 1150 C C . THR A 1 150 ? -10.704 -6.910 12.735 1.00 57.22 150 THR A C 1
ATOM 1152 O O . THR A 1 150 ? -10.522 -8.124 12.679 1.00 57.22 150 THR A O 1
ATOM 1155 N N . PHE A 1 151 ? -9.969 -6.114 13.518 1.00 51.38 151 PHE A N 1
ATOM 1156 C CA . PHE A 1 151 ? -9.011 -6.624 14.503 1.00 51.38 151 PHE A CA 1
ATOM 1157 C C . PHE A 1 151 ? -9.788 -7.146 15.706 1.00 51.38 151 PHE A C 1
ATOM 1159 O O . PHE A 1 151 ? -10.236 -6.372 16.550 1.00 51.38 151 PHE A O 1
ATOM 1166 N N . LYS A 1 152 ? -10.010 -8.458 15.766 1.00 42.78 152 LYS A N 1
ATOM 1167 C CA . LYS A 1 152 ? -10.441 -9.095 17.009 1.00 42.78 152 LYS A CA 1
ATOM 1168 C C . LYS A 1 152 ? -9.220 -9.329 17.898 1.00 42.78 152 LYS A C 1
ATOM 1170 O O . LYS A 1 152 ? -8.096 -9.446 17.418 1.00 42.78 152 LYS A O 1
ATOM 1175 N N . LYS A 1 153 ? -9.461 -9.397 19.210 1.00 36.84 153 LYS A N 1
ATOM 1176 C CA . LYS A 1 153 ? -8.461 -9.551 20.286 1.00 36.84 153 LYS A CA 1
ATOM 1177 C C . LYS A 1 153 ? -7.546 -10.790 20.151 1.00 36.84 153 LYS A C 1
ATOM 1179 O O . LYS A 1 153 ? -6.636 -10.954 20.953 1.00 36.84 153 LYS A O 1
ATOM 1184 N N . ASP A 1 154 ? -7.815 -11.665 19.182 1.00 38.75 154 ASP A N 1
ATOM 1185 C CA . ASP A 1 154 ? -7.081 -12.886 18.835 1.00 38.75 154 ASP A CA 1
ATOM 1186 C C . ASP A 1 154 ? -6.110 -12.714 17.645 1.00 38.75 154 ASP A C 1
ATOM 1188 O O . ASP A 1 154 ? -5.457 -13.678 17.252 1.00 38.75 154 ASP A O 1
ATOM 1192 N N . GLY A 1 155 ? -5.985 -11.507 17.077 1.00 36.81 155 GLY A N 1
ATOM 1193 C CA . GLY A 1 155 ? -5.035 -11.210 15.997 1.00 36.81 155 GLY A CA 1
ATOM 1194 C C . GLY A 1 155 ? -5.455 -11.743 14.621 1.00 36.81 155 GLY A C 1
ATOM 1195 O O . GLY A 1 155 ? -4.654 -11.746 13.686 1.00 36.81 155 GLY A O 1
ATOM 1196 N N . HIS A 1 156 ? -6.700 -12.205 14.461 1.00 38.09 156 HIS A N 1
ATOM 1197 C CA . HIS A 1 156 ? -7.199 -12.720 13.187 1.00 38.09 156 HIS A CA 1
ATOM 1198 C C . HIS A 1 156 ? -7.999 -11.673 12.405 1.00 38.09 156 HIS A C 1
ATOM 1200 O O . HIS A 1 156 ? -9.082 -11.250 12.807 1.00 38.09 156 HIS A O 1
ATOM 1206 N N . VAL A 1 157 ? -7.488 -11.316 11.224 1.00 43.44 157 VAL A N 1
ATOM 1207 C CA . VAL A 1 157 ? -8.189 -10.495 10.231 1.00 43.44 157 VAL A CA 1
ATOM 1208 C C . VAL A 1 157 ? -9.263 -11.350 9.553 1.00 43.44 157 VAL A C 1
ATOM 1210 O O . VAL A 1 157 ? -8.948 -12.252 8.776 1.00 43.44 157 VAL A O 1
ATOM 1213 N N . ARG A 1 158 ? -10.549 -11.084 9.812 1.00 41.94 158 ARG A N 1
ATOM 1214 C CA . ARG A 1 158 ? -11.633 -11.616 8.967 1.00 41.94 158 ARG A CA 1
ATOM 1215 C C . ARG A 1 158 ? -11.942 -10.628 7.848 1.00 41.94 158 ARG A C 1
ATOM 1217 O O . ARG A 1 158 ? -12.330 -9.495 8.125 1.00 41.94 158 ARG A O 1
ATOM 1224 N N . ARG A 1 159 ? -11.822 -11.088 6.597 1.00 38.22 159 ARG A N 1
ATOM 1225 C CA . ARG A 1 159 ? -12.400 -10.406 5.431 1.00 38.22 159 ARG A CA 1
ATOM 1226 C C . ARG A 1 159 ? -13.913 -10.309 5.624 1.00 38.22 159 ARG A C 1
ATOM 1228 O O . ARG A 1 159 ? -14.560 -11.328 5.872 1.00 38.22 159 ARG A O 1
ATOM 1235 N N . LEU A 1 160 ? -14.454 -9.099 5.535 1.00 37.97 160 LEU A N 1
ATOM 1236 C CA . LEU A 1 160 ? -15.884 -8.892 5.337 1.00 37.97 160 LEU A CA 1
ATOM 1237 C C . LEU A 1 160 ? -16.138 -9.126 3.844 1.00 37.97 160 LEU A C 1
ATOM 1239 O O . LEU A 1 160 ? -15.617 -8.379 3.017 1.00 37.97 160 LEU A O 1
ATOM 1243 N N . TYR A 1 161 ? -16.806 -10.236 3.527 1.00 40.81 161 TYR A N 1
ATOM 1244 C CA . TYR A 1 161 ? -17.375 -10.482 2.202 1.00 40.81 161 TYR A CA 1
ATOM 1245 C C . TYR A 1 161 ? -18.676 -9.700 2.065 1.00 40.81 161 TYR A C 1
ATOM 1247 O O . TYR A 1 161 ? -19.426 -9.677 3.071 1.00 40.81 161 TYR A O 1
#

Nearest PDB structures (foldseek):
  4kcf-assembly1_A  TM=6.122E-01  e=2.602E+00  Actinomadura kijaniata
  6n63-assembly1_A-2  TM=5.568E-01  e=4.746E+00  Bacillus thermotolerans
  3m9v-assembly1_A  TM=6.210E-01  e=6.237E+00  Actinomadura kijaniata

Radius of gyration: 22.2 Å; Cα contacts (8 Å, |Δi|>4): 124; chains: 1; bounding box: 44×27×86 Å

Sequence (161 aa):
MKIKTVAAFLVFFSTNVFAEYDIKPLREQIANMDSAITSRNALIDGLSGTLSAHDSNLLSTFNSYELSIEFTMGALESFLLILNNAEQEKNKDLIKAEVEQMRSSLADICGTQILEMHVTRGAIENAVIRKDIEKQIANAGASCDLIRGTFKKDGHVRRLY